Protein AF-A0A831S8K5-F1 (afdb_monomer)

Foldseek 3Di:
DDPPPPQQWDWDAAPVRDIDTDGSVNQVVLVVCCVVVVDVDRDDDNHDPVRVVVVVVVVVPPD

Sequence (63 aa):
MYSKTDYNDVDLICICGKSFIWLAGEQEFINNLFANGKIKEIIEPKRCPACRKKKKDHFNKSN

Mean predicted aligned error: 8.22 Å

Structure (mmCIF, N/CA/C/O backbone):
data_AF-A0A831S8K5-F1
#
_entry.id   AF-A0A831S8K5-F1
#
loop_
_atom_site.group_PDB
_atom_site.id
_atom_site.type_symbol
_atom_site.label_atom_id
_atom_site.label_alt_id
_atom_site.label_comp_id
_atom_site.label_asym_id
_atom_site.label_entity_id
_atom_site.label_seq_id
_atom_site.pdbx_PDB_ins_code
_atom_site.Cartn_x
_atom_site.Cartn_y
_atom_site.Cartn_z
_atom_site.occupancy
_atom_site.B_iso_or_equiv
_atom_site.auth_seq_id
_atom_site.auth_comp_id
_atom_site.auth_asym_id
_atom_site.auth_atom_id
_atom_site.pdbx_PDB_model_num
ATOM 1 N N . MET A 1 1 ? 14.657 -10.564 -18.655 1.00 40.66 1 MET A N 1
ATOM 2 C CA . MET A 1 1 ? 13.363 -11.048 -18.133 1.00 40.66 1 MET A CA 1
ATOM 3 C C . MET A 1 1 ? 12.746 -9.922 -17.318 1.00 40.66 1 MET A C 1
ATOM 5 O O . MET A 1 1 ? 13.109 -9.763 -16.164 1.00 40.66 1 MET A O 1
ATOM 9 N N . TYR A 1 2 ? 11.909 -9.080 -17.927 1.00 42.22 2 TYR A N 1
ATOM 10 C CA . TYR A 1 2 ? 11.112 -8.108 -17.175 1.00 42.22 2 TYR A CA 1
ATOM 11 C C . TYR A 1 2 ? 9.750 -8.748 -16.943 1.00 42.22 2 TYR A C 1
ATOM 13 O O . TYR A 1 2 ? 8.940 -8.815 -17.867 1.00 42.22 2 TYR A O 1
ATOM 21 N N . SER A 1 3 ? 9.518 -9.277 -15.742 1.00 46.97 3 SER A N 1
ATOM 22 C CA . SER A 1 3 ? 8.150 -9.530 -15.299 1.00 46.97 3 SER A CA 1
ATOM 23 C C . SER A 1 3 ? 7.450 -8.177 -15.301 1.00 46.97 3 SER A C 1
ATOM 25 O O . SER A 1 3 ? 7.799 -7.309 -14.504 1.00 46.97 3 SER A O 1
ATOM 27 N N . LYS A 1 4 ? 6.525 -7.969 -16.243 1.00 51.84 4 LYS A N 1
ATOM 28 C CA . LYS A 1 4 ? 5.545 -6.888 -16.158 1.00 51.84 4 LYS A CA 1
ATOM 29 C C . LYS A 1 4 ? 4.789 -7.115 -14.856 1.00 51.84 4 LYS A C 1
ATOM 31 O O . LYS A 1 4 ? 3.966 -8.020 -14.769 1.00 51.84 4 LYS A O 1
ATOM 36 N N . THR A 1 5 ? 5.130 -6.367 -13.820 1.00 60.53 5 THR A N 1
ATOM 37 C CA . THR A 1 5 ? 4.230 -6.171 -12.694 1.00 60.53 5 THR A CA 1
ATOM 38 C C . THR A 1 5 ? 3.060 -5.378 -13.249 1.00 60.53 5 THR A C 1
ATOM 40 O O . THR A 1 5 ? 3.144 -4.169 -13.425 1.00 60.53 5 THR A O 1
ATOM 43 N N . ASP A 1 6 ? 2.022 -6.098 -13.656 1.00 72.56 6 ASP A N 1
ATOM 44 C CA . ASP A 1 6 ? 0.770 -5.524 -14.127 1.00 72.56 6 ASP A CA 1
ATOM 45 C C . ASP A 1 6 ? 0.086 -4.877 -12.914 1.00 72.56 6 ASP A C 1
ATOM 47 O O . ASP A 1 6 ? -0.605 -5.537 -12.134 1.00 72.56 6 ASP A O 1
ATOM 51 N N . TYR A 1 7 ? 0.383 -3.597 -12.685 1.00 83.44 7 TYR A N 1
ATOM 52 C CA . TYR A 1 7 ? -0.228 -2.824 -11.614 1.00 83.44 7 TYR A CA 1
ATOM 53 C C . TY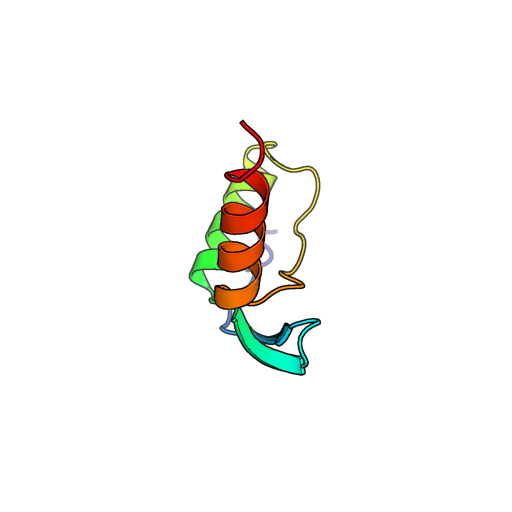R A 1 7 ? -1.678 -2.560 -11.987 1.00 83.44 7 TYR A C 1
ATOM 55 O O . TYR A 1 7 ? -1.967 -1.856 -12.951 1.00 83.44 7 TYR A O 1
ATOM 63 N N . ASN A 1 8 ? -2.583 -3.149 -11.221 1.00 88.00 8 ASN A N 1
ATOM 64 C CA . ASN A 1 8 ? -4.019 -3.014 -11.405 1.00 88.00 8 ASN A CA 1
ATOM 65 C C . ASN A 1 8 ? -4.621 -2.461 -10.123 1.00 88.00 8 ASN A C 1
ATOM 67 O O . ASN A 1 8 ? -4.082 -2.691 -9.044 1.00 88.00 8 ASN A O 1
ATOM 71 N N . ASP A 1 9 ? -5.732 -1.742 -10.225 1.00 90.75 9 ASP A N 1
ATOM 72 C CA . ASP A 1 9 ? -6.434 -1.260 -9.041 1.00 90.75 9 ASP A CA 1
ATOM 73 C C . ASP A 1 9 ? -6.943 -2.457 -8.225 1.00 90.75 9 ASP A C 1
ATOM 75 O O . ASP A 1 9 ? -7.734 -3.267 -8.710 1.00 90.75 9 ASP A O 1
ATOM 79 N N . VAL A 1 10 ? -6.466 -2.588 -6.985 1.00 90.31 10 VAL A N 1
ATOM 80 C CA . VAL A 1 10 ? -6.828 -3.699 -6.094 1.00 90.31 10 VAL A CA 1
ATOM 81 C C . VAL A 1 10 ? -7.753 -3.189 -5.002 1.00 90.31 10 VAL A C 1
ATOM 83 O O . VAL A 1 10 ? -7.402 -2.267 -4.268 1.00 90.31 10 VAL A O 1
ATOM 86 N N . ASP A 1 11 ? -8.923 -3.805 -4.853 1.00 91.38 11 ASP A N 1
ATOM 87 C CA . ASP A 1 11 ? -9.807 -3.513 -3.726 1.00 91.38 11 ASP A CA 1
ATOM 88 C C . ASP A 1 11 ? -9.305 -4.243 -2.473 1.00 91.38 11 ASP A C 1
ATOM 90 O O . ASP A 1 11 ? -9.174 -5.468 -2.446 1.00 91.38 11 ASP A O 1
ATOM 94 N N . LEU A 1 12 ? -8.978 -3.481 -1.435 1.00 90.31 12 LEU A N 1
ATOM 95 C CA . LEU A 1 12 ? -8.441 -3.982 -0.179 1.00 90.31 12 LEU A CA 1
ATOM 96 C C . LEU A 1 12 ? -9.345 -3.615 0.986 1.00 90.31 12 LEU A C 1
ATOM 98 O O . LEU A 1 12 ? -9.978 -2.561 1.034 1.00 90.31 12 LEU A O 1
ATOM 102 N N . ILE A 1 13 ? -9.338 -4.468 2.004 1.00 92.12 13 ILE A N 1
ATOM 103 C CA . ILE A 1 13 ? -10.092 -4.235 3.231 1.00 92.12 13 ILE A CA 1
ATOM 104 C C . ILE A 1 13 ? -9.147 -3.652 4.275 1.00 92.12 13 ILE A C 1
ATOM 106 O O . ILE A 1 13 ? -8.174 -4.270 4.707 1.00 92.12 13 ILE A O 1
ATOM 110 N N . CYS A 1 14 ? -9.437 -2.429 4.708 1.00 92.00 14 CYS A N 1
ATOM 111 C CA . CYS A 1 14 ? -8.735 -1.818 5.825 1.00 92.00 14 CYS A CA 1
ATOM 112 C C . CYS A 1 14 ? -9.028 -2.594 7.111 1.00 92.00 14 CYS A C 1
ATOM 114 O O . CYS A 1 14 ? -10.151 -3.036 7.332 1.00 92.00 14 CYS A O 1
ATOM 116 N N . ILE A 1 15 ? -8.082 -2.605 8.051 1.00 88.62 15 ILE A N 1
ATOM 117 C CA . ILE A 1 15 ? -8.310 -3.108 9.419 1.00 88.62 15 ILE A CA 1
ATOM 118 C C . ILE A 1 15 ? -9.496 -2.450 10.156 1.00 88.62 15 ILE A C 1
ATOM 120 O O . ILE A 1 15 ? -9.916 -2.946 11.193 1.00 88.62 15 ILE A O 1
ATOM 124 N N . CYS A 1 16 ? -10.023 -1.318 9.670 1.00 87.00 16 CYS A N 1
ATOM 125 C CA . CYS A 1 16 ? -11.235 -0.698 10.213 1.00 87.00 16 CYS A CA 1
ATOM 126 C C . CYS A 1 16 ? -12.541 -1.283 9.649 1.00 87.00 16 CYS A C 1
ATOM 128 O O . CYS A 1 16 ? -13.610 -0.783 9.988 1.00 87.00 16 CYS A O 1
ATOM 130 N N . GLY A 1 17 ? -12.457 -2.280 8.764 1.00 88.00 17 GLY A N 1
ATOM 131 C CA . GLY A 1 17 ? -13.593 -2.937 8.117 1.00 88.00 17 GLY A CA 1
ATOM 132 C C . GLY A 1 17 ? -14.119 -2.237 6.860 1.00 88.00 17 GLY A C 1
ATOM 133 O O . GLY A 1 17 ? -15.091 -2.702 6.279 1.00 88.00 17 GLY A O 1
ATOM 134 N N . LYS A 1 18 ? -13.508 -1.126 6.424 1.00 90.88 18 LYS A N 1
ATOM 135 C CA . LYS A 1 18 ? -13.894 -0.421 5.186 1.00 90.88 18 LYS A CA 1
ATOM 136 C C . LYS A 1 18 ? -13.050 -0.882 4.002 1.00 90.88 18 LYS A C 1
ATOM 138 O O . LYS A 1 18 ? -11.824 -0.932 4.135 1.00 90.88 18 LYS A O 1
ATOM 143 N N . SER A 1 19 ? -13.686 -1.127 2.860 1.00 91.88 19 SER A N 1
ATOM 144 C CA . SER A 1 19 ? -12.993 -1.302 1.584 1.00 91.88 19 SER A CA 1
ATOM 145 C C . SER A 1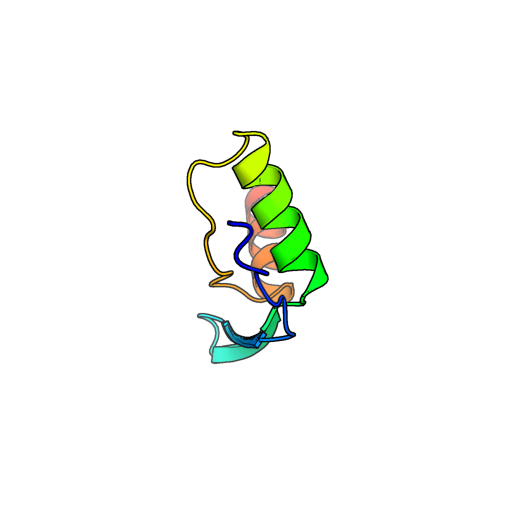 19 ? -12.347 0.007 1.127 1.00 91.88 19 SER A C 1
ATOM 147 O O . SER A 1 19 ? -12.817 1.109 1.436 1.00 91.88 19 SER A O 1
ATOM 149 N N . PHE A 1 20 ? -11.214 -0.109 0.450 1.00 92.25 20 PHE A N 1
ATOM 150 C CA . PHE A 1 20 ? -10.528 0.989 -0.208 1.00 92.25 20 PHE A CA 1
ATOM 151 C C . PHE A 1 20 ? -9.704 0.445 -1.371 1.00 92.25 20 PHE A C 1
ATOM 153 O O . PHE A 1 20 ? -9.235 -0.687 -1.333 1.00 92.25 20 PHE A O 1
ATOM 160 N N . ILE A 1 21 ? -9.483 1.285 -2.373 1.00 91.69 21 ILE A N 1
ATOM 161 C CA . ILE A 1 21 ? -8.747 0.899 -3.570 1.00 91.69 21 ILE A CA 1
ATOM 162 C C . ILE A 1 21 ? -7.268 1.213 -3.358 1.00 91.69 21 ILE A C 1
ATOM 164 O O . ILE A 1 21 ? -6.919 2.327 -2.959 1.00 91.69 21 ILE A O 1
ATOM 168 N N . TRP A 1 22 ? -6.412 0.231 -3.614 1.00 90.50 22 TRP A N 1
ATOM 169 C CA . TRP A 1 22 ? -4.981 0.413 -3.774 1.00 90.50 22 TRP A CA 1
ATOM 170 C C . TRP A 1 22 ? -4.671 0.597 -5.251 1.00 90.50 22 TRP A C 1
ATOM 172 O O . TRP A 1 22 ? -4.682 -0.356 -6.032 1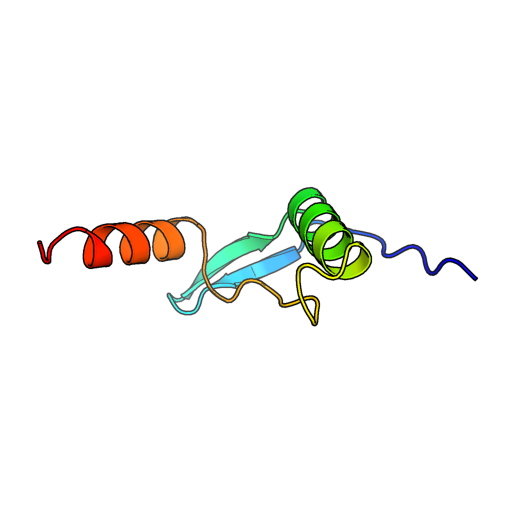.00 90.50 22 TRP A O 1
ATOM 182 N N . LEU A 1 23 ? -4.440 1.854 -5.619 1.00 91.31 23 LEU A N 1
ATOM 183 C CA . LEU A 1 23 ? -4.342 2.257 -7.014 1.00 91.31 23 LEU A CA 1
ATOM 184 C C . LEU A 1 23 ? -3.087 1.688 -7.673 1.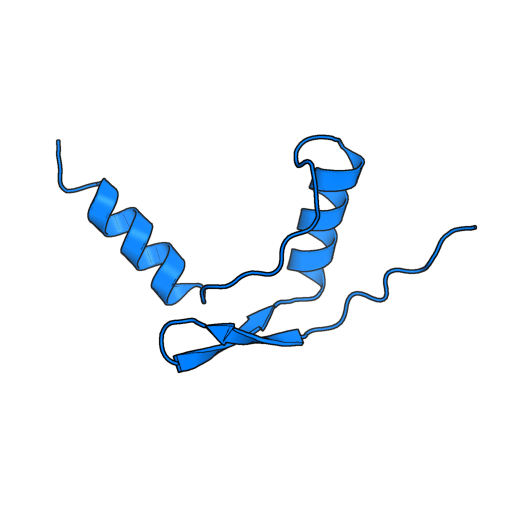00 91.31 23 LEU A C 1
ATOM 186 O O . LEU A 1 23 ? -2.029 1.609 -7.039 1.00 91.31 23 LEU A O 1
ATOM 190 N N . ALA A 1 24 ? -3.175 1.400 -8.971 1.00 90.69 24 ALA A N 1
ATOM 191 C CA . ALA A 1 24 ? -2.024 0.975 -9.767 1.00 90.69 24 ALA A CA 1
ATOM 192 C C . ALA A 1 24 ? -0.828 1.941 -9.617 1.00 90.69 24 ALA A C 1
ATOM 194 O O . ALA A 1 24 ? 0.294 1.516 -9.343 1.00 90.69 24 ALA A O 1
ATOM 195 N N . GLY A 1 25 ? -1.081 3.255 -9.653 1.00 89.25 25 GLY A N 1
ATOM 196 C CA . GLY A 1 25 ? -0.040 4.273 -9.471 1.00 89.25 25 GLY A CA 1
ATOM 197 C C . GLY A 1 25 ? 0.615 4.274 -8.079 1.00 89.25 25 GLY A C 1
ATOM 198 O O . GLY A 1 25 ? 1.795 4.604 -7.947 1.00 89.25 25 GLY A O 1
ATOM 199 N N . GLU A 1 26 ? -0.102 3.869 -7.021 1.00 88.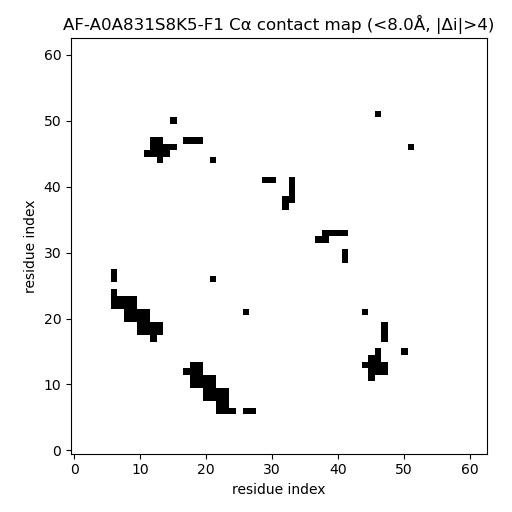94 26 GLU A N 1
ATOM 200 C CA . GLU A 1 26 ? 0.503 3.694 -5.691 1.00 88.94 26 GLU A CA 1
ATOM 201 C C . GLU A 1 26 ? 1.435 2.477 -5.664 1.00 88.94 26 GLU A C 1
ATOM 203 O O . GLU A 1 26 ? 2.489 2.520 -5.026 1.00 88.94 26 GLU A O 1
ATOM 208 N N . GLN A 1 27 ? 1.067 1.400 -6.359 1.00 90.56 27 GLN A N 1
ATOM 209 C CA . GLN A 1 27 ? 1.895 0.201 -6.477 1.00 90.56 27 GLN A CA 1
ATOM 210 C C . GLN A 1 27 ? 3.163 0.480 -7.294 1.00 90.56 27 GLN A C 1
ATOM 212 O O . GLN A 1 27 ? 4.254 0.092 -6.872 1.00 90.56 27 GLN A O 1
ATOM 217 N N . GLU A 1 28 ? 3.043 1.229 -8.395 1.00 90.75 28 GLU A N 1
ATOM 218 C CA . GLU A 1 28 ? 4.180 1.707 -9.191 1.00 90.75 28 GLU A CA 1
ATOM 219 C C . GLU A 1 28 ? 5.153 2.530 -8.349 1.00 90.75 28 GLU A C 1
ATOM 221 O O . GLU A 1 28 ? 6.362 2.284 -8.364 1.00 90.75 28 GLU A O 1
ATOM 226 N N . PHE 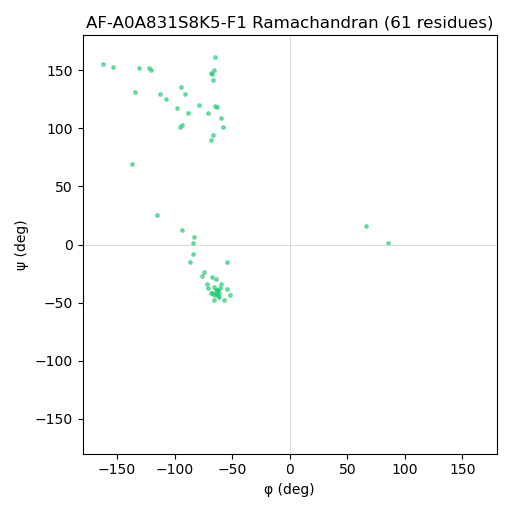A 1 29 ? 4.635 3.479 -7.567 1.00 89.69 29 PHE A N 1
ATOM 227 C CA . PHE A 1 29 ? 5.450 4.317 -6.694 1.00 89.69 29 PHE A CA 1
ATOM 228 C C . PHE A 1 29 ? 6.192 3.494 -5.630 1.00 89.69 29 PHE A C 1
ATOM 230 O O . PHE A 1 29 ? 7.391 3.681 -5.422 1.00 89.69 29 PHE A O 1
ATOM 237 N N . ILE A 1 30 ? 5.509 2.550 -4.974 1.00 88.44 30 ILE A N 1
ATOM 238 C CA . ILE A 1 30 ? 6.129 1.674 -3.969 1.00 88.44 30 ILE A CA 1
ATOM 239 C C . ILE A 1 30 ? 7.192 0.781 -4.619 1.00 88.44 30 ILE A C 1
ATOM 241 O O . ILE A 1 30 ? 8.288 0.641 -4.075 1.00 88.44 30 ILE A O 1
ATOM 245 N N . ASN A 1 31 ? 6.922 0.229 -5.802 1.00 89.19 31 ASN A N 1
ATOM 246 C CA . ASN A 1 31 ? 7.911 -0.548 -6.539 1.00 89.19 31 ASN A CA 1
ATOM 247 C C . ASN A 1 31 ? 9.122 0.300 -6.942 1.00 89.19 31 ASN A C 1
ATOM 249 O O . ASN A 1 31 ? 10.255 -0.158 -6.832 1.00 89.19 31 ASN A O 1
ATOM 253 N N . ASN A 1 32 ? 8.911 1.553 -7.347 1.00 89.88 32 ASN A N 1
ATOM 254 C CA . ASN A 1 32 ? 10.000 2.477 -7.636 1.00 89.88 32 ASN A CA 1
ATOM 255 C C . ASN A 1 32 ? 10.865 2.732 -6.390 1.00 89.88 32 ASN A C 1
ATOM 257 O O . ASN A 1 32 ? 12.091 2.716 -6.481 1.00 89.88 32 ASN A O 1
ATOM 261 N N . LEU A 1 33 ? 10.260 2.897 -5.210 1.00 90.12 33 LEU A N 1
ATOM 262 C CA . LEU A 1 33 ? 11.003 3.016 -3.952 1.00 90.12 33 LEU A CA 1
ATOM 263 C C . LEU A 1 33 ? 11.806 1.750 -3.629 1.00 90.12 33 LEU A C 1
ATOM 265 O O . LEU A 1 33 ? 12.939 1.858 -3.157 1.00 90.12 33 LEU A O 1
ATOM 269 N N . PHE A 1 34 ? 11.244 0.568 -3.887 1.00 89.06 34 PHE A N 1
ATOM 270 C CA . PHE A 1 34 ? 11.936 -0.708 -3.702 1.00 89.06 34 PHE A CA 1
ATOM 271 C C . PHE A 1 34 ? 13.120 -0.845 -4.666 1.00 89.06 34 PHE A C 1
ATOM 273 O O . PHE A 1 34 ? 14.239 -1.108 -4.231 1.00 89.06 34 PHE A O 1
ATOM 280 N N . ALA A 1 35 ? 12.906 -0.561 -5.952 1.00 89.19 35 ALA A N 1
ATOM 281 C CA . ALA A 1 35 ? 13.945 -0.584 -6.979 1.00 89.19 35 ALA A CA 1
ATOM 282 C C . ALA A 1 35 ? 15.088 0.404 -6.682 1.00 89.19 35 ALA A C 1
ATOM 284 O O . ALA A 1 35 ? 16.248 0.110 -6.951 1.00 89.19 35 ALA A O 1
ATOM 285 N N . ASN A 1 36 ? 14.776 1.551 -6.071 1.00 90.94 36 ASN A N 1
ATOM 286 C CA . ASN A 1 36 ? 15.760 2.538 -5.618 1.00 90.94 36 ASN A CA 1
ATOM 287 C C . ASN A 1 36 ? 16.375 2.223 -4.238 1.00 90.94 36 ASN A C 1
ATOM 289 O O . ASN A 1 36 ? 17.082 3.062 -3.676 1.00 90.94 36 ASN A O 1
ATOM 293 N N . GLY A 1 37 ? 16.081 1.059 -3.646 1.00 90.62 37 GLY A N 1
ATOM 294 C CA . GLY A 1 37 ? 16.619 0.636 -2.350 1.00 90.62 37 GLY A CA 1
ATOM 295 C C . GLY A 1 37 ? 16.151 1.481 -1.159 1.00 90.62 37 GLY A C 1
ATOM 296 O O . GLY A 1 37 ? 16.759 1.436 -0.090 1.00 90.62 37 GLY A O 1
ATOM 297 N N . LYS A 1 38 ? 15.084 2.275 -1.318 1.00 90.94 38 LYS A N 1
ATOM 298 C CA . LYS A 1 38 ? 14.503 3.097 -0.241 1.00 90.94 38 LYS A CA 1
ATOM 299 C C . LYS A 1 38 ? 13.683 2.261 0.737 1.00 90.94 38 LYS A C 1
ATOM 301 O O . LYS A 1 38 ? 13.553 2.637 1.899 1.00 90.94 38 LYS A O 1
ATOM 306 N N . ILE A 1 39 ? 13.137 1.142 0.268 1.00 89.06 39 ILE A N 1
ATOM 307 C CA . ILE A 1 39 ? 12.415 0.154 1.073 1.00 89.06 39 ILE A CA 1
ATOM 308 C C . ILE A 1 39 ? 12.953 -1.243 0.765 1.00 89.06 39 ILE A C 1
ATOM 310 O O . ILE A 1 39 ? 13.459 -1.491 -0.326 1.00 89.06 39 ILE A O 1
ATOM 314 N N . LYS A 1 40 ? 12.857 -2.150 1.740 1.00 87.88 40 LYS A N 1
ATOM 315 C CA . LYS A 1 40 ? 13.408 -3.513 1.646 1.00 87.88 40 LYS A CA 1
ATOM 316 C C . LYS A 1 40 ? 12.461 -4.521 0.998 1.00 87.88 40 LYS A C 1
ATOM 318 O O . LYS A 1 40 ? 12.898 -5.606 0.643 1.00 87.88 40 LYS A O 1
ATOM 323 N N . GLU A 1 41 ? 11.184 -4.179 0.884 1.00 87.44 41 GLU A N 1
ATOM 324 C CA . GLU A 1 41 ? 10.127 -5.047 0.369 1.00 87.44 41 GLU A CA 1
ATOM 325 C C . GLU A 1 41 ? 8.908 -4.200 -0.022 1.00 87.44 41 GLU A C 1
ATOM 327 O O . GLU A 1 41 ? 8.713 -3.095 0.496 1.00 87.44 41 GLU A O 1
ATOM 332 N N . ILE A 1 42 ? 8.096 -4.719 -0.941 1.00 85.56 42 ILE A N 1
ATOM 333 C CA . ILE A 1 42 ? 6.838 -4.106 -1.379 1.00 85.56 42 ILE A CA 1
ATOM 334 C C . ILE A 1 42 ? 5.734 -4.611 -0.448 1.00 85.56 42 ILE A C 1
ATOM 336 O O . ILE A 1 42 ? 5.415 -5.796 -0.455 1.00 85.56 42 ILE A O 1
ATOM 340 N N . ILE A 1 43 ? 5.164 -3.716 0.363 1.00 85.69 43 ILE A N 1
ATOM 341 C CA . ILE A 1 43 ? 4.157 -4.069 1.374 1.00 85.69 43 ILE A CA 1
ATOM 342 C C . ILE A 1 43 ? 2.811 -3.465 0.998 1.00 85.69 43 ILE A C 1
ATOM 344 O O . ILE A 1 43 ? 2.695 -2.252 0.807 1.00 85.69 43 ILE A O 1
ATOM 348 N N . GLU A 1 44 ? 1.777 -4.304 0.996 1.00 86.25 44 GLU A N 1
ATOM 349 C CA . GLU A 1 44 ? 0.409 -3.859 0.761 1.00 86.25 44 GLU A CA 1
ATOM 350 C C . GLU A 1 44 ? -0.116 -2.959 1.890 1.00 86.25 44 GLU A C 1
ATOM 352 O O . GLU A 1 44 ? 0.130 -3.189 3.087 1.00 86.25 44 GLU A O 1
ATOM 357 N N . PRO A 1 45 ? -0.892 -1.920 1.552 1.00 87.25 45 PRO A N 1
ATOM 358 C CA . PRO A 1 45 ? -1.502 -1.055 2.538 1.00 87.25 45 PRO A CA 1
ATOM 359 C C . PRO A 1 45 ? -2.518 -1.842 3.382 1.00 87.25 45 PRO A C 1
ATOM 361 O O . PRO A 1 45 ? -3.538 -2.303 2.904 1.00 87.25 45 PRO A O 1
ATOM 364 N N . LYS A 1 46 ? -2.303 -1.920 4.699 1.00 87.38 46 LYS A N 1
ATOM 365 C CA . LYS A 1 46 ? -3.296 -2.505 5.634 1.00 87.38 46 LYS A CA 1
ATOM 366 C C . LYS A 1 46 ? -4.377 -1.514 6.081 1.00 87.38 46 LYS A C 1
ATOM 368 O O . LYS A 1 46 ? -5.287 -1.849 6.838 1.00 87.38 46 LYS A O 1
ATOM 373 N N . ARG A 1 47 ? -4.215 -0.236 5.729 1.00 87.56 47 ARG A N 1
ATOM 374 C CA . ARG A 1 47 ? -5.037 0.871 6.232 1.00 87.56 47 ARG A CA 1
ATOM 375 C C . ARG A 1 47 ? -5.457 1.786 5.098 1.00 87.56 47 ARG A C 1
ATOM 377 O O . ARG A 1 47 ? -4.588 2.279 4.384 1.00 87.56 47 ARG A O 1
ATOM 384 N N . CYS A 1 48 ? -6.747 2.104 5.047 1.00 88.31 48 CYS A N 1
ATOM 385 C CA . CYS A 1 48 ? -7.299 3.083 4.123 1.00 88.31 48 CYS A CA 1
ATOM 386 C C . CYS A 1 48 ? -6.766 4.507 4.401 1.00 88.31 48 CYS A C 1
ATOM 388 O O . CYS A 1 48 ? -6.306 4.797 5.520 1.00 88.31 48 CYS A O 1
ATOM 390 N N . PRO A 1 49 ? -6.880 5.433 3.430 1.00 83.94 49 PRO A N 1
ATOM 391 C CA . PRO A 1 49 ? -6.400 6.812 3.559 1.00 83.94 49 PRO A CA 1
ATOM 392 C C . PRO A 1 49 ? -6.953 7.535 4.795 1.00 83.94 49 PRO A C 1
ATOM 394 O O . PRO A 1 49 ? -6.219 8.229 5.500 1.00 83.94 49 PRO A O 1
ATOM 397 N N . ALA A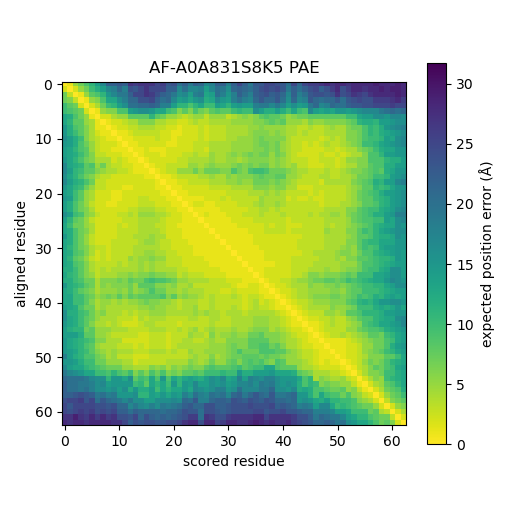 1 50 ? -8.225 7.300 5.128 1.00 84.19 50 ALA A N 1
ATOM 398 C CA . ALA A 1 50 ? -8.862 7.883 6.307 1.00 84.19 50 ALA A CA 1
ATOM 399 C C . ALA A 1 50 ? -8.188 7.434 7.619 1.00 84.19 50 ALA A C 1
ATOM 401 O O . ALA A 1 50 ? -7.912 8.255 8.496 1.00 84.19 50 ALA A O 1
ATOM 402 N N . CYS A 1 51 ? -7.871 6.143 7.754 1.00 85.56 51 CYS A N 1
ATOM 403 C CA . CYS A 1 51 ? -7.189 5.603 8.932 1.00 85.56 51 CYS A CA 1
ATOM 404 C C . CYS A 1 51 ? -5.717 6.027 9.004 1.00 85.56 51 CYS A C 1
ATOM 406 O O . CYS A 1 51 ? -5.196 6.251 10.099 1.00 85.56 51 CYS A O 1
ATOM 408 N N . ARG A 1 52 ? -5.047 6.176 7.855 1.00 82.31 52 ARG A N 1
ATOM 409 C CA . ARG A 1 52 ? -3.689 6.736 7.780 1.00 82.31 52 ARG A CA 1
ATOM 410 C C . ARG A 1 52 ? -3.661 8.195 8.250 1.00 82.31 52 ARG A C 1
ATOM 412 O O . ARG A 1 52 ? -2.796 8.551 9.047 1.00 82.31 52 ARG A O 1
ATOM 419 N N . LYS A 1 53 ? -4.648 9.004 7.843 1.00 79.00 53 LYS A N 1
ATOM 420 C CA . LYS A 1 53 ? -4.776 10.414 8.248 1.00 79.00 53 LYS A CA 1
ATOM 421 C C . LYS A 1 53 ? -5.050 10.568 9.748 1.00 79.00 53 LYS A C 1
ATOM 423 O O . LYS A 1 53 ? -4.378 11.358 10.400 1.00 79.00 53 LYS A O 1
ATOM 428 N N . LYS A 1 54 ? -5.948 9.755 10.321 1.00 73.06 54 LYS A N 1
ATOM 429 C CA . LYS A 1 54 ? -6.240 9.772 11.770 1.00 73.06 54 LYS A CA 1
ATOM 430 C C . LYS A 1 54 ? -5.021 9.440 12.639 1.00 73.06 54 LYS A C 1
ATOM 432 O O . LYS A 1 54 ? -4.842 10.048 13.686 1.00 73.06 54 LYS A O 1
ATOM 437 N N . LYS A 1 55 ? -4.152 8.512 12.209 1.00 62.62 55 LYS A N 1
ATOM 438 C CA . LYS A 1 55 ? -2.908 8.203 12.944 1.00 62.62 55 LYS A CA 1
ATOM 439 C C . LYS A 1 55 ? -1.962 9.409 12.988 1.00 62.62 55 LYS A C 1
ATOM 441 O O . LYS A 1 55 ? -1.327 9.641 14.009 1.00 62.62 55 LYS A O 1
ATOM 446 N N . LYS A 1 56 ? -1.876 10.165 11.888 1.00 58.41 56 LYS A N 1
ATOM 447 C CA . LYS A 1 56 ? -1.049 11.376 11.812 1.00 58.41 56 LYS A CA 1
ATOM 448 C C . LYS A 1 56 ? -1.567 12.468 12.756 1.00 58.41 56 LYS A C 1
ATOM 450 O O . LYS A 1 56 ? -0.764 13.137 13.390 1.00 58.41 56 LYS A O 1
ATOM 455 N N . ASP A 1 57 ? -2.886 12.577 12.899 1.00 58.25 57 ASP A N 1
ATOM 456 C CA . ASP A 1 57 ? -3.533 13.547 13.790 1.00 58.25 57 ASP A CA 1
ATOM 457 C C . ASP A 1 57 ? -3.290 13.238 15.280 1.00 58.25 57 ASP A C 1
ATOM 459 O O . 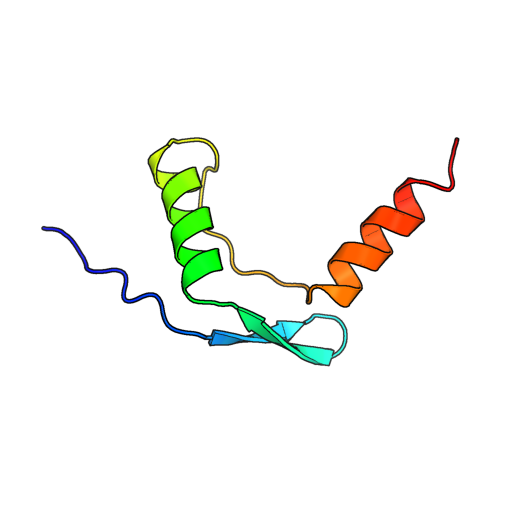ASP A 1 57 ? -2.936 14.120 16.056 1.00 58.25 57 ASP A O 1
ATOM 463 N N . HIS A 1 58 ? -3.353 11.958 15.670 1.00 54.88 58 HIS A N 1
ATOM 464 C CA . HIS A 1 58 ? -3.072 11.538 17.050 1.00 54.88 58 HIS A CA 1
ATOM 465 C C . HIS A 1 58 ? -1.605 11.717 17.474 1.00 54.88 58 HIS A C 1
ATOM 467 O O . HIS A 1 58 ? -1.345 11.903 18.658 1.00 54.88 58 HIS A O 1
ATOM 473 N N . PHE A 1 59 ? -0.646 11.671 16.542 1.00 56.19 59 PHE A N 1
ATOM 474 C CA . PHE A 1 59 ? 0.766 11.923 16.862 1.00 56.19 59 PHE A CA 1
ATOM 475 C C . PHE A 1 59 ? 1.059 13.414 17.101 1.00 56.19 59 PHE A C 1
ATOM 477 O O . PHE A 1 59 ? 2.003 13.744 17.807 1.00 56.19 59 PHE A O 1
ATOM 484 N N . ASN A 1 60 ? 0.240 14.324 16.565 1.00 51.69 60 ASN A N 1
ATOM 485 C CA . ASN A 1 60 ? 0.463 15.769 16.668 1.00 51.69 60 ASN A CA 1
ATOM 486 C C . ASN A 1 60 ? -0.271 16.426 17.856 1.00 51.69 60 ASN A C 1
ATOM 488 O O . ASN A 1 60 ? -0.383 17.647 17.903 1.00 51.69 60 ASN A O 1
ATOM 492 N N . LYS A 1 61 ? -0.799 15.634 18.801 1.00 47.47 61 LYS A N 1
ATOM 493 C CA . LYS A 1 61 ? -1.483 16.129 20.012 1.00 47.47 61 LYS A CA 1
ATOM 494 C C . LYS A 1 61 ? -0.751 15.769 21.311 1.00 47.47 61 LYS A C 1
ATOM 496 O O . LYS A 1 61 ? -1.357 15.672 22.376 1.00 47.47 61 LYS A O 1
ATOM 501 N N . SER A 1 62 ? 0.557 15.559 21.209 1.00 48.16 62 SER A N 1
ATOM 502 C CA . SER A 1 62 ? 1.485 15.477 22.339 1.00 48.16 62 SER A CA 1
ATOM 503 C C . SER A 1 62 ? 2.753 16.257 22.000 1.00 48.16 62 SER A C 1
ATOM 505 O O . SER A 1 62 ? 3.797 15.671 21.734 1.00 48.16 62 SER A O 1
ATOM 507 N N . ASN A 1 63 ? 2.621 17.580 21.925 1.00 40.91 63 ASN A N 1
ATOM 508 C CA . ASN A 1 63 ? 3.682 18.539 22.223 1.00 40.91 63 ASN A CA 1
ATOM 509 C C . ASN A 1 63 ? 3.042 19.884 22.558 1.00 40.91 63 ASN A C 1
ATOM 511 O O . ASN A 1 63 ? 2.146 20.292 21.784 1.00 40.91 63 ASN A O 1
#

pLDDT: mean 79.88, std 15.97, range [40.66, 92.25]

Secondary structure (DSSP, 8-state):
---------EEEE-TTS-EEEE-HHHHHHHHHHHHTTSSSS----SS-HHHHHHHHHHHTT--

Nearest PDB structures (foldseek):
  8xvt-assembly1_K  TM=4.969E-01  e=2.576E+00  Homo sapiens
  4xei-assembly1_B  TM=4.438E-01  e=2.758E+00  Bos taurus
  8oid-assembly1_C  TM=4.816E-01  e=4.154E+00  Homo sapiens
  3a5l-assembly1_C  TM=5.506E-01  e=7.677E+00  Dictyostelium discoideum

Radius of gyration: 14.36 Å; Cα contacts (8 Å, |Δi|>4): 54; chains: 1; bounding box: 30×30×40 Å

Solvent-accessible surface area (backbone atoms only — not comparable to full-atom values): 4010 Å² total; per-residue (Å²): 138,80,79,79,78,80,64,55,73,39,84,38,66,15,83,87,74,47,76,40,74,47,45,26,70,57,50,51,51,47,47,49,36,32,76,68,66,75,38,95,65,85,76,81,80,60,56,37,72,69,60,53,51,53,54,58,54,65,63,70,74,75,124

=== Feature glossary ===
The features interleaved in this record are:

— What the protein is —

Sequence gives the chain of amino acids in standard one-letter code (A=alanine, C=cysteine, …, Y=tyrosine), read N→C. It is the only feature that is directly encoded by the gene; all structural features are derived from the folded form of this sequence.

Database cross-references. InterPro integrates a dozen domain/family signature databases into unified entries with residue-range hits. GO terms attach function/process/location labels with evidence codes. CATH codes position the fold in a four-level structural taxonomy. Organism is the NCBI-taxonomy species name.

— Where its atoms are —

Atomic coordinates in PDBx/mmCIF format — the same representation the Protein Data Bank distributes. Each line of the _atom_site loop places one backbone atom in Cartesian space (units: ångströms, origin: arbitrary).

The six renders are orthographic views along the three Cartesian axes in both directions. Representation (cartoon, sticks, or surface) and color scheme (sequence-rainbow or by-chain) vary across proteins so the training set covers all the common visualization conventions.

— Local backbone conformation —

Eight-state secondary structure (DSSP): H is the canonical α-helix, G the tighter 3₁₀-helix, I the wider π-helix; E/B are β-structure, T and S are turns and bends, and '-' is everything else. DSSP derives these from the pattern of main-chain N–H···O=C hydrogen bonds, not from the sequence.

P-SEA three-state annotation labels each residue as helix, strand, or coil based purely on the geometry of the Cα trace. It serves as a fallback when the full backbone (and thus DSSP) is unavailable.

The φ/ψ torsion pair specifies the backbone conformation at each residue. φ rotates about the N–Cα bond, ψ about the Cα–C bond. Steric clashes forbid most of the (φ, ψ) plane — the allowed regions (α-helix basin, β-sheet basin, left-handed helix) are the Ramachandran-allowed regions.

— Global shape and packing —

The geometric summary reports three shape descriptors. Rg (radius of gyration) measures how spread out the Cα atoms are about their centre of mass; compact globular proteins have small Rg, elongated or unfolded ones large. Cα contacts (<8 Å, |i−j|>4) count long-range residue pairs in spatial proximity — high for tightly packed folds, near zero for rods or random coil. The bounding-box extents give the protein's footprint along x, y, z in Å.

Solvent-accessible surface area (SASA) is the area in Å² traced out by the centre of a 1.4 Å probe sphere (a water molecule) rolled over the protein's van der Waals surface (Shrake–Rupley / Lee–Richards construction). Buried residues have near-zero SASA; fully exposed residues can exceed 200 Å². The total SASA scales roughly with the number of surface residues.

The contact map is a binary N×N matrix image: pixel (i, j) is dark where Cα_i and Cα_j are within 8 Å and |i−j|>4. Because the |i−j|>4 filter removes local helical contacts, off-diagonal stripes parallel to the main diagonal indicate parallel β-sheets; stripes perpendicular to it indicate antiparallel β-sheets. The Ramachandran plot scatters every residue's (φ, ψ) pair against the sterically allowed regions. The PAE heatmap renders the predicted-aligned-error matrix.

— Structural neighborhood —

3Di is Foldseek's structural alphabet. Each residue is assigned one of twenty discrete states based on how its Cα sits relative to its spatial (not sequential) neighbors. Aligning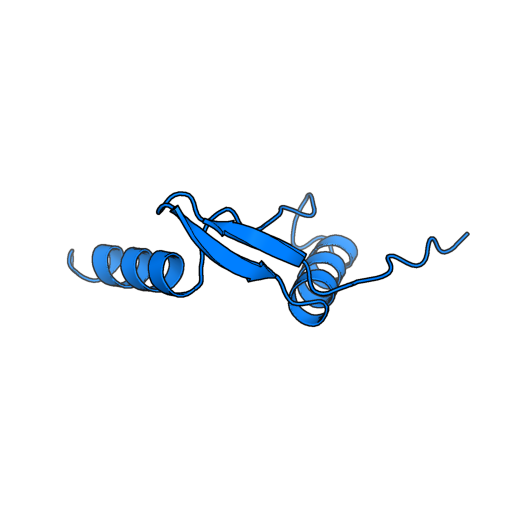 3Di strings finds structural homologs roughly as well as full 3D superposition, but orders of magnitude faster.

Nearest PDB neighbors are the top structural matches found by Foldseek when searching this structure against the entire Protein Data Bank. Each hit reports a TM-score (0 to 1; >0.5 almost always implies the same fold) and an E-value. These are *structural* homologs — they may share no detectable sequence similarity.

— Confidence and disorder —

For AlphaFold models, the B-factor field carries pLDDT — the model's own estimate of local accuracy on a 0–100 scale. Regions with pLDDT<50 should be treated as essentially unmodeled; they often correspond to intrinsically disordered segments.

Crystallographic B-factors measure how much each atom's electron density is smeared out, in Å². They rise in mobile loops and surface residues and fall in the buried interior. In AlphaFold models this column is repurposed to hold pLDDT instead.

Predicted aligned error is AlphaFold's pairwise confidence. Unlike pLDDT (per-residue), PAE is per-residue-pair and captures whether two parts of the structure are correctly placed relative to each other. Units are ångströms of expected positional error.